Protein AF-A0A9D8QDU9-F1 (afdb_monomer_lite)

Foldseek 3Di:
DPLLVLLVVLLVLLVVLQVVLVCLQCVVVVVVDPDPPDRNNVSSVVSNVSSVVSNVVSVVSDDDPD

Radius of gyration: 15.15 Å; chains: 1; bounding box: 36×27×36 Å

Sequence (66 aa):
MTGTQISVGLVVLAVVLAVLAILYGVGAVSFLSSTSSGPHAKHAILLGVLAVLAVIGANFARRRTA

Structure (mmCIF, N/CA/C/O backbone):
data_AF-A0A9D8QDU9-F1
#
_entry.id   AF-A0A9D8QDU9-F1
#
loop_
_atom_site.group_PDB
_atom_site.id
_atom_site.type_symbol
_atom_site.label_atom_id
_atom_site.label_alt_id
_atom_site.label_comp_id
_atom_site.label_asym_id
_atom_site.label_entity_id
_atom_site.label_seq_id
_atom_site.pdbx_PDB_ins_code
_atom_site.Cartn_x
_atom_site.Cartn_y
_atom_site.Cartn_z
_atom_site.occupancy
_atom_site.B_iso_or_equiv
_atom_site.auth_seq_id
_atom_site.auth_comp_id
_atom_site.auth_asym_id
_atom_site.auth_atom_id
_atom_site.pdbx_PDB_model_num
ATOM 1 N N . MET A 1 1 ? -13.611 5.640 22.622 1.00 52.91 1 MET A N 1
ATOM 2 C CA . MET A 1 1 ? -13.790 6.216 21.267 1.00 52.91 1 MET A CA 1
ATOM 3 C C . MET A 1 1 ? -12.479 6.292 20.469 1.00 52.91 1 MET A C 1
ATOM 5 O O . MET A 1 1 ? -12.535 6.324 19.250 1.00 52.91 1 MET A O 1
ATOM 9 N N . THR A 1 2 ? -11.309 6.227 21.116 1.00 65.00 2 THR A N 1
ATOM 10 C CA . THR A 1 2 ? -9.979 6.407 20.496 1.00 65.00 2 THR A CA 1
ATOM 11 C C . THR A 1 2 ? -9.565 5.327 19.484 1.00 65.00 2 THR A C 1
ATOM 13 O O . THR A 1 2 ? -9.019 5.660 18.439 1.00 65.00 2 THR A O 1
ATOM 16 N N . GLY A 1 3 ? -9.857 4.043 19.736 1.00 67.62 3 GLY A N 1
ATOM 17 C CA . GLY A 1 3 ? -9.430 2.944 18.848 1.00 67.62 3 GLY A CA 1
ATOM 18 C C . GLY A 1 3 ? -9.998 3.030 17.425 1.00 67.62 3 GLY A C 1
ATOM 19 O O . GLY A 1 3 ? -9.281 2.831 16.449 1.00 67.62 3 GLY A O 1
ATOM 20 N N . THR A 1 4 ? -11.268 3.426 17.288 1.00 77.62 4 THR A N 1
ATOM 21 C CA . THR A 1 4 ? -11.905 3.612 15.975 1.00 77.62 4 THR A CA 1
ATOM 22 C C . THR A 1 4 ? -11.240 4.741 15.186 1.00 77.62 4 THR A C 1
ATOM 24 O O . THR A 1 4 ? -10.968 4.574 14.003 1.00 77.62 4 THR A O 1
ATOM 27 N N . GLN A 1 5 ? -10.911 5.860 15.840 1.00 81.44 5 GLN A N 1
ATOM 28 C CA . GLN A 1 5 ? -10.237 6.992 15.194 1.00 81.44 5 GLN A CA 1
ATOM 29 C C . GLN A 1 5 ? -8.815 6.633 14.739 1.00 81.44 5 GLN A C 1
ATOM 31 O O . GLN A 1 5 ? -8.423 6.990 13.631 1.00 81.44 5 GLN A O 1
ATOM 36 N N . ILE A 1 6 ? -8.068 5.872 15.547 1.00 83.94 6 ILE A N 1
ATOM 37 C CA . ILE A 1 6 ? -6.725 5.397 15.177 1.00 83.94 6 ILE A CA 1
ATOM 38 C C . ILE A 1 6 ? -6.788 4.406 14.010 1.00 83.94 6 ILE A C 1
ATOM 40 O O . ILE A 1 6 ? -5.992 4.511 13.081 1.00 83.94 6 ILE A O 1
ATOM 44 N N . SER A 1 7 ? -7.756 3.484 14.008 1.00 82.88 7 SER A N 1
ATOM 45 C CA . SER A 1 7 ? -7.954 2.546 12.895 1.00 82.88 7 SER A CA 1
ATOM 46 C C . SER A 1 7 ? -8.251 3.286 11.586 1.00 82.88 7 SER A C 1
ATOM 48 O O . SER A 1 7 ? -7.608 3.014 10.575 1.00 82.88 7 SER A O 1
ATOM 50 N N . VAL A 1 8 ? -9.147 4.280 11.611 1.00 87.00 8 VAL A N 1
ATOM 51 C CA . VAL A 1 8 ? -9.443 5.119 10.436 1.00 87.00 8 VAL A CA 1
ATOM 52 C C . VAL A 1 8 ? -8.197 5.884 9.976 1.00 87.00 8 VAL A C 1
ATOM 54 O O . VAL A 1 8 ? -7.888 5.870 8.787 1.00 87.00 8 VAL A O 1
ATOM 57 N N . GLY A 1 9 ? -7.443 6.488 10.900 1.00 86.75 9 GLY A N 1
ATOM 58 C CA . GLY A 1 9 ? -6.202 7.196 10.570 1.00 86.75 9 GLY A CA 1
ATOM 59 C C . GLY A 1 9 ? -5.154 6.296 9.907 1.00 86.75 9 GLY 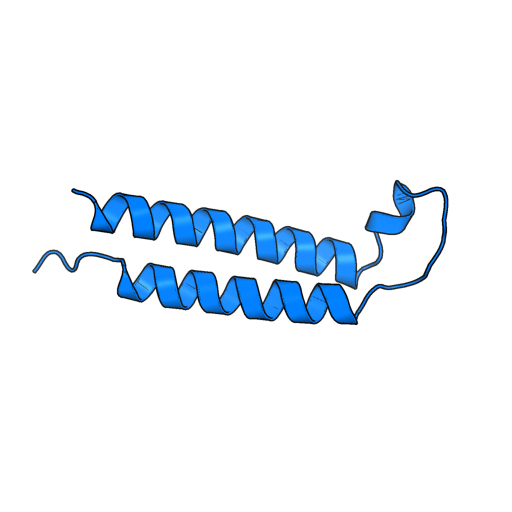A C 1
ATOM 60 O O . GLY A 1 9 ? -4.550 6.685 8.909 1.00 86.75 9 GLY A O 1
ATOM 61 N N . LEU A 1 10 ? -4.985 5.069 10.404 1.00 88.00 10 LEU A N 1
ATOM 62 C CA . LEU A 1 10 ? -4.059 4.085 9.835 1.00 88.00 10 LEU A CA 1
ATOM 63 C C . LEU A 1 10 ? -4.489 3.609 8.441 1.00 88.00 10 LEU A C 1
ATOM 65 O O . LEU A 1 10 ? -3.634 3.427 7.577 1.00 88.00 10 LEU A O 1
ATOM 69 N N . VAL A 1 11 ? -5.795 3.467 8.187 1.00 87.31 11 VAL A N 1
ATOM 70 C CA . VAL A 1 11 ? -6.306 3.156 6.840 1.00 87.31 11 VAL A CA 1
ATOM 71 C C . VAL A 1 11 ? -6.003 4.295 5.870 1.00 87.31 11 VAL A C 1
ATOM 73 O O . VAL A 1 11 ? -5.481 4.045 4.786 1.00 87.31 11 VAL A O 1
ATOM 76 N N . VAL A 1 12 ? -6.288 5.542 6.253 1.00 92.19 12 VAL A N 1
ATOM 77 C CA . VAL A 1 12 ? -5.998 6.710 5.405 1.00 92.19 12 VAL A CA 1
ATOM 78 C C . VAL A 1 12 ? -4.500 6.793 5.103 1.00 92.19 12 VAL A C 1
ATOM 80 O O . VAL A 1 12 ? -4.115 6.952 3.945 1.00 92.19 12 VAL A O 1
ATOM 83 N N . LEU A 1 13 ? -3.651 6.607 6.116 1.00 90.38 13 LEU A N 1
ATOM 84 C CA . LEU A 1 13 ? -2.199 6.601 5.947 1.00 90.38 13 LEU A CA 1
ATOM 85 C C . LEU A 1 13 ? -1.732 5.486 4.998 1.00 90.38 13 LEU A C 1
ATOM 87 O O . LEU A 1 13 ? -0.887 5.735 4.139 1.00 90.38 13 LEU A O 1
AT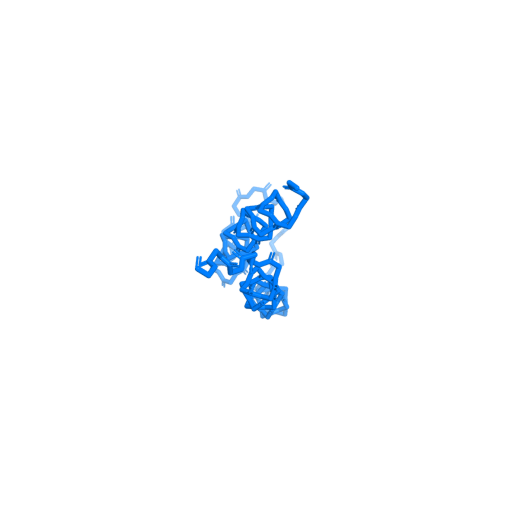OM 91 N N . ALA A 1 14 ? -2.307 4.285 5.105 1.00 87.50 14 ALA A N 1
ATOM 92 C CA . ALA A 1 14 ? -1.998 3.176 4.205 1.00 87.50 14 ALA A CA 1
ATOM 93 C C . ALA A 1 14 ? -2.318 3.508 2.741 1.00 87.50 14 ALA A C 1
ATOM 95 O O . ALA A 1 14 ? -1.508 3.225 1.859 1.00 87.50 14 ALA A O 1
ATOM 96 N N . VAL A 1 15 ? -3.468 4.140 2.480 1.00 91.00 15 VAL A N 1
ATOM 97 C CA . VAL A 1 15 ? -3.865 4.550 1.123 1.00 91.00 15 VAL A CA 1
ATOM 98 C C . VAL A 1 15 ? -2.878 5.570 0.560 1.00 91.00 15 VAL A C 1
ATOM 100 O O . VAL A 1 15 ? -2.409 5.407 -0.565 1.00 91.00 15 VAL A O 1
ATOM 103 N N . VAL A 1 16 ? -2.509 6.587 1.342 1.00 92.75 16 VAL A N 1
ATOM 104 C CA . VAL A 1 16 ? -1.535 7.606 0.914 1.00 92.75 16 VAL A CA 1
ATOM 105 C C . VAL A 1 16 ? -0.179 6.971 0.595 1.00 92.75 16 VAL A C 1
ATOM 107 O O . VAL A 1 16 ? 0.392 7.238 -0.464 1.00 92.75 16 VAL A O 1
ATOM 110 N N . LEU A 1 17 ? 0.319 6.090 1.466 1.00 90.19 17 LEU A N 1
ATOM 111 C CA . LEU A 1 17 ? 1.579 5.375 1.248 1.00 90.19 17 LEU A CA 1
ATOM 112 C C . LEU A 1 17 ? 1.532 4.490 -0.004 1.00 90.19 17 LEU A C 1
ATOM 114 O O . LEU A 1 17 ? 2.504 4.462 -0.756 1.00 90.19 17 LEU A O 1
ATOM 118 N N . ALA A 1 18 ? 0.408 3.818 -0.267 1.00 86.31 18 ALA A N 1
ATOM 119 C CA . ALA A 1 18 ? 0.229 3.005 -1.467 1.00 86.31 18 ALA A CA 1
ATOM 120 C C . ALA A 1 18 ? 0.256 3.853 -2.751 1.00 86.31 18 ALA A C 1
ATOM 122 O O . ALA A 1 18 ? 0.942 3.494 -3.708 1.00 86.31 18 ALA A O 1
ATOM 123 N N . VAL A 1 19 ? -0.425 5.005 -2.761 1.00 88.62 19 VAL A N 1
ATOM 124 C CA . VAL A 1 19 ? -0.390 5.948 -3.893 1.00 88.62 19 VAL A CA 1
ATOM 125 C C . VAL A 1 19 ? 1.037 6.444 -4.141 1.00 88.62 19 VAL A C 1
ATOM 127 O O . VAL A 1 19 ? 1.507 6.424 -5.280 1.00 88.62 19 VAL A O 1
ATOM 130 N N . LEU A 1 20 ? 1.758 6.830 -3.083 1.00 85.44 20 LEU A N 1
ATOM 131 C CA . LEU A 1 20 ? 3.153 7.260 -3.193 1.00 85.44 20 LEU A CA 1
ATOM 132 C C . LEU A 1 20 ? 4.064 6.134 -3.691 1.00 85.44 20 LEU A C 1
ATOM 134 O O . LEU A 1 20 ? 4.925 6.390 -4.530 1.00 85.44 20 LEU A O 1
ATOM 138 N N . ALA A 1 21 ? 3.868 4.898 -3.224 1.00 81.44 21 ALA A N 1
ATOM 139 C CA . ALA A 1 21 ? 4.641 3.741 -3.668 1.00 81.44 21 ALA A CA 1
ATOM 140 C C . ALA A 1 21 ? 4.491 3.507 -5.177 1.00 81.44 21 ALA A C 1
ATOM 142 O O . ALA A 1 21 ? 5.490 3.299 -5.867 1.00 81.44 21 ALA A O 1
ATOM 143 N N . ILE A 1 22 ? 3.264 3.608 -5.701 1.00 83.62 22 ILE A N 1
ATOM 144 C CA . ILE A 1 22 ? 2.991 3.501 -7.140 1.00 83.62 22 ILE A CA 1
ATOM 145 C C . ILE A 1 22 ? 3.680 4.645 -7.895 1.00 83.62 22 ILE A C 1
ATOM 147 O O . ILE A 1 22 ? 4.397 4.395 -8.863 1.00 83.62 22 ILE A O 1
ATOM 151 N N . LEU A 1 23 ? 3.529 5.890 -7.432 1.00 84.31 23 LEU A N 1
A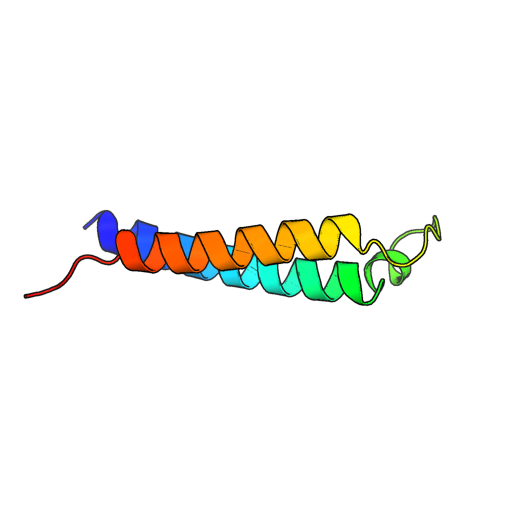TOM 152 C CA . LEU A 1 23 ? 4.110 7.063 -8.093 1.00 84.31 23 LEU A CA 1
ATOM 153 C C . LEU A 1 23 ? 5.650 7.005 -8.142 1.00 84.31 23 LEU A C 1
ATOM 155 O O . LEU A 1 23 ? 6.256 7.336 -9.165 1.00 84.31 23 LEU A O 1
ATOM 159 N N . TYR A 1 24 ? 6.277 6.537 -7.059 1.00 78.00 24 TYR A N 1
ATOM 160 C CA . TYR A 1 24 ? 7.723 6.312 -6.967 1.00 78.00 24 TYR A CA 1
ATOM 161 C C . TYR A 1 24 ? 8.198 5.107 -7.788 1.00 78.00 24 TYR A C 1
ATOM 163 O O . TYR A 1 24 ? 9.309 5.136 -8.321 1.00 78.00 24 TYR A O 1
ATOM 171 N N . GLY A 1 25 ? 7.378 4.058 -7.897 1.00 75.50 25 GLY A N 1
ATOM 172 C CA . GLY A 1 25 ? 7.692 2.848 -8.658 1.00 75.50 25 GLY A CA 1
ATOM 173 C C . GLY A 1 25 ? 7.636 3.069 -10.167 1.00 75.50 25 GLY A C 1
ATOM 174 O O . GLY A 1 25 ? 8.525 2.623 -10.887 1.00 75.50 25 GLY A O 1
ATOM 175 N N . VAL A 1 26 ? 6.637 3.820 -10.635 1.00 78.88 26 VAL A N 1
ATOM 176 C CA . VAL A 1 26 ? 6.475 4.182 -12.054 1.00 78.88 26 VAL A CA 1
ATOM 177 C C . VAL A 1 26 ? 7.405 5.341 -12.452 1.00 78.88 26 VAL A C 1
ATOM 179 O O . VAL A 1 26 ? 7.582 5.623 -13.632 1.00 78.88 26 VAL A O 1
ATOM 182 N N . GLY A 1 27 ? 8.040 6.016 -11.487 1.00 68.12 27 GLY A N 1
ATOM 183 C CA . GLY A 1 27 ? 8.931 7.149 -11.758 1.00 68.12 27 GLY A CA 1
ATOM 184 C C . GLY A 1 27 ? 8.193 8.420 -12.192 1.00 68.12 27 GLY A C 1
ATOM 185 O O . GLY A 1 27 ? 8.821 9.370 -12.645 1.00 68.12 27 GLY A O 1
ATOM 186 N N . ALA A 1 28 ? 6.870 8.480 -12.01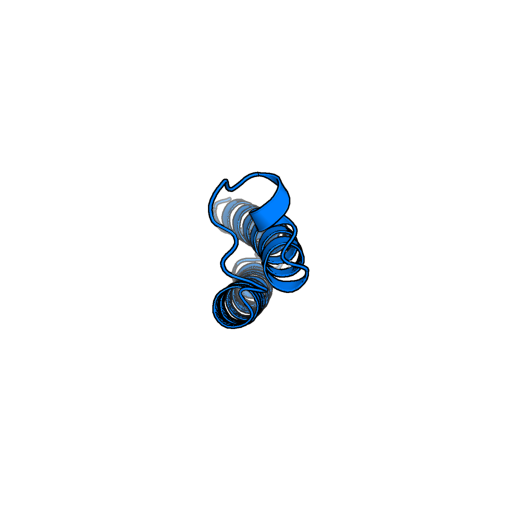5 1.00 67.31 28 ALA A N 1
ATOM 187 C CA . ALA A 1 28 ? 6.054 9.649 -12.345 1.00 67.31 28 ALA A CA 1
ATOM 188 C C . ALA A 1 28 ? 6.392 10.880 -11.478 1.00 67.31 28 ALA A C 1
ATOM 190 O O . ALA A 1 28 ? 6.102 12.007 -11.869 1.00 67.31 28 ALA A O 1
ATOM 191 N N . VAL A 1 29 ? 7.087 10.691 -10.349 1.00 62.59 29 VAL A N 1
ATOM 192 C CA . VAL A 1 29 ? 7.700 11.787 -9.573 1.00 62.59 29 VAL A CA 1
ATOM 193 C C . VAL A 1 29 ? 8.696 12.595 -10.421 1.00 62.59 29 VAL A C 1
ATOM 195 O O . VAL A 1 29 ? 8.786 13.812 -10.261 1.00 62.59 29 VAL A O 1
ATOM 198 N N . SER A 1 30 ? 9.393 11.965 -11.374 1.00 57.03 30 SER A N 1
ATOM 199 C CA . SER A 1 30 ? 10.301 12.671 -12.288 1.00 57.03 30 SER A CA 1
ATOM 200 C C . SER A 1 30 ? 9.582 13.603 -13.262 1.00 57.03 30 SER A C 1
ATOM 202 O O . SER A 1 30 ? 10.225 14.496 -13.795 1.00 57.03 30 SER A O 1
ATOM 204 N N . PHE A 1 31 ? 8.266 13.465 -13.467 1.00 59.00 31 PHE A N 1
ATOM 205 C CA . PHE A 1 31 ? 7.504 14.384 -14.323 1.00 59.00 31 PHE A CA 1
ATOM 206 C C . PHE A 1 31 ? 7.389 15.796 -13.715 1.00 59.00 31 PHE A C 1
ATOM 208 O O . PHE A 1 31 ? 7.140 16.756 -14.435 1.00 59.00 31 PHE A O 1
ATOM 215 N N . LEU A 1 32 ? 7.588 15.928 -12.397 1.00 60.22 32 LEU A N 1
ATOM 216 C CA . LEU A 1 32 ? 7.527 17.197 -11.660 1.00 60.22 32 LEU A CA 1
ATOM 217 C C . LEU A 1 32 ? 8.909 17.677 -11.170 1.00 60.22 32 LEU A C 1
ATOM 219 O O . LEU A 1 32 ? 9.035 18.790 -10.666 1.00 60.22 32 LEU A O 1
ATOM 223 N N . SER A 1 33 ? 9.950 16.851 -11.307 1.00 61.44 33 SER A N 1
ATOM 224 C CA . SER A 1 33 ? 11.307 17.121 -10.819 1.00 61.44 33 SER A CA 1
ATOM 225 C C . SER A 1 33 ? 12.253 17.398 -11.987 1.00 61.44 33 SER A C 1
ATOM 227 O O . SER A 1 33 ? 12.493 16.518 -12.807 1.00 61.44 33 SER A O 1
ATOM 229 N N . SER A 1 34 ? 12.874 18.583 -12.014 1.00 61.31 34 SER A N 1
ATOM 230 C CA . SER A 1 34 ? 13.894 18.970 -13.009 1.00 61.31 34 SER A CA 1
ATOM 231 C C . SER A 1 34 ? 15.167 18.106 -12.985 1.00 61.31 34 SER A C 1
ATOM 233 O O . SER A 1 34 ? 16.037 18.269 -13.837 1.00 61.31 34 SER A O 1
ATOM 235 N N . THR A 1 35 ? 15.286 17.183 -12.027 1.00 60.16 35 THR A N 1
ATOM 236 C CA . THR A 1 35 ? 16.366 16.197 -11.939 1.00 60.16 35 THR A CA 1
ATOM 237 C C . THR A 1 35 ? 15.823 14.817 -12.301 1.00 60.16 35 THR A C 1
ATOM 239 O O . THR A 1 35 ? 15.052 14.222 -11.542 1.00 60.16 35 THR A O 1
ATOM 242 N N . SER A 1 36 ? 16.248 14.281 -13.450 1.00 57.28 36 SER A N 1
ATOM 243 C CA . SER A 1 36 ? 15.930 12.918 -13.885 1.00 57.28 36 SER A CA 1
ATOM 244 C C . SER A 1 36 ? 16.876 11.907 -13.227 1.00 57.28 36 SER A C 1
ATOM 246 O O . SER A 1 36 ? 17.811 11.394 -13.841 1.00 57.28 36 SER A O 1
ATOM 248 N N . SER A 1 37 ? 16.654 11.615 -11.950 1.00 58.34 37 SER A N 1
ATOM 249 C CA . SER A 1 37 ? 17.148 10.365 -11.373 1.00 58.34 37 SER A CA 1
ATOM 250 C C . SER A 1 37 ? 16.053 9.326 -11.622 1.00 58.34 37 SER A C 1
ATOM 252 O O . SER A 1 37 ? 14.918 9.560 -11.229 1.00 58.34 37 SER A O 1
ATOM 254 N N . GLY A 1 38 ? 16.345 8.269 -12.388 1.00 60.22 38 GLY A N 1
ATOM 255 C CA . GLY A 1 38 ? 15.352 7.298 -12.876 1.00 60.22 38 GLY A CA 1
ATOM 256 C C . GLY A 1 38 ? 14.550 6.566 -11.780 1.00 60.22 38 GLY A C 1
ATOM 257 O O . GLY A 1 38 ? 14.667 6.890 -10.598 1.00 60.22 38 GLY A O 1
ATOM 258 N N . PRO A 1 39 ? 13.745 5.545 -12.143 1.00 64.81 39 PRO A N 1
ATOM 259 C CA . PRO A 1 39 ? 12.797 4.885 -11.240 1.00 64.81 39 PRO A CA 1
ATOM 260 C C . PRO A 1 39 ? 13.372 4.588 -9.847 1.00 64.81 39 PRO A C 1
ATOM 262 O O . PRO A 1 39 ? 14.350 3.854 -9.678 1.00 64.81 39 PRO A O 1
ATOM 265 N N . HIS A 1 40 ? 12.753 5.161 -8.815 1.00 72.75 40 HIS A N 1
ATOM 266 C CA . HIS A 1 40 ? 13.234 5.105 -7.438 1.00 72.75 40 HIS A CA 1
ATOM 267 C C . HIS A 1 40 ? 12.700 3.861 -6.710 1.00 72.75 40 HIS A C 1
ATOM 269 O O . HIS A 1 40 ? 12.027 3.955 -5.680 1.00 72.75 40 HIS A O 1
ATOM 275 N N . ALA A 1 41 ? 13.053 2.679 -7.225 1.00 73.19 41 ALA A N 1
ATOM 276 C CA . ALA A 1 41 ? 12.553 1.383 -6.753 1.00 73.19 41 ALA A CA 1
ATOM 277 C C . ALA A 1 41 ? 12.693 1.179 -5.230 1.00 73.19 41 ALA A C 1
ATOM 279 O O . ALA A 1 41 ? 11.800 0.640 -4.588 1.00 73.19 41 ALA A O 1
ATOM 280 N N . LYS A 1 42 ? 13.781 1.678 -4.627 1.00 79.06 42 LYS A N 1
ATOM 281 C CA . LYS A 1 42 ? 14.043 1.575 -3.179 1.00 79.06 42 LYS A CA 1
ATOM 282 C C . LYS A 1 42 ? 12.941 2.244 -2.345 1.00 79.06 42 LYS A C 1
ATOM 284 O O . LYS A 1 42 ? 12.451 1.666 -1.380 1.00 79.06 42 LYS A O 1
ATOM 289 N N . HIS A 1 43 ? 12.547 3.456 -2.738 1.00 79.44 43 HIS A N 1
ATOM 290 C CA . HIS A 1 43 ? 11.515 4.230 -2.050 1.00 79.44 43 HIS A CA 1
ATOM 291 C C . HIS A 1 43 ? 10.138 3.608 -2.274 1.00 79.44 43 HIS A C 1
ATOM 293 O O . HIS A 1 43 ? 9.368 3.500 -1.328 1.00 79.44 43 HIS A O 1
ATOM 299 N N . ALA A 1 44 ? 9.857 3.128 -3.489 1.00 81.19 44 ALA A N 1
ATOM 300 C CA . ALA A 1 44 ? 8.611 2.429 -3.794 1.00 81.19 44 ALA A CA 1
ATOM 301 C C . ALA A 1 44 ? 8.423 1.179 -2.920 1.00 81.19 44 ALA A C 1
ATOM 303 O O . ALA A 1 44 ? 7.360 0.991 -2.331 1.00 81.19 44 ALA A O 1
ATOM 304 N N . ILE A 1 45 ? 9.473 0.363 -2.780 1.00 83.88 45 ILE A N 1
ATOM 305 C CA . ILE A 1 45 ? 9.455 -0.835 -1.933 1.00 83.88 45 ILE A CA 1
ATOM 306 C C . ILE A 1 45 ? 9.232 -0.449 -0.468 1.00 83.88 45 ILE A C 1
ATOM 308 O O . ILE A 1 45 ? 8.332 -0.992 0.167 1.00 83.88 45 ILE A O 1
ATOM 312 N N . LEU A 1 46 ? 9.998 0.512 0.063 1.00 88.88 46 LEU A N 1
ATOM 313 C CA . LEU A 1 46 ? 9.844 0.963 1.452 1.00 88.88 46 LEU A CA 1
ATOM 314 C C . LEU A 1 46 ? 8.438 1.509 1.735 1.00 88.88 46 LEU A C 1
ATOM 316 O O . LEU A 1 46 ? 7.828 1.129 2.734 1.00 88.88 46 LEU A O 1
ATOM 320 N N . LEU A 1 47 ? 7.905 2.354 0.849 1.00 87.44 47 LEU A N 1
ATOM 321 C CA . LEU A 1 47 ? 6.553 2.907 0.967 1.00 87.44 47 LEU A CA 1
ATOM 322 C C . LEU A 1 47 ? 5.489 1.806 0.898 1.00 87.44 47 LEU A C 1
ATOM 324 O O . LEU A 1 47 ? 4.539 1.829 1.679 1.00 87.44 47 LEU A O 1
ATOM 328 N N . GLY A 1 48 ? 5.674 0.813 0.026 1.00 84.25 48 GLY A N 1
ATOM 329 C CA . GLY A 1 48 ? 4.798 -0.354 -0.062 1.00 84.25 48 GLY A CA 1
ATOM 330 C C . GLY A 1 48 ? 4.792 -1.183 1.225 1.00 84.25 48 GLY A C 1
ATOM 331 O O . GLY A 1 48 ? 3.724 -1.507 1.741 1.00 84.25 48 GLY A O 1
ATOM 332 N N . VAL A 1 49 ? 5.967 -1.472 1.797 1.00 90.69 49 VAL A N 1
ATOM 333 C CA . VAL A 1 49 ? 6.086 -2.187 3.083 1.00 90.69 49 VAL A CA 1
ATOM 334 C C . VAL A 1 49 ? 5.383 -1.412 4.198 1.00 90.69 49 VAL A C 1
ATOM 336 O O . VAL A 1 49 ? 4.613 -1.987 4.970 1.00 90.69 49 VAL A O 1
ATOM 339 N N . LEU A 1 50 ? 5.599 -0.097 4.263 1.00 87.50 50 LEU A N 1
ATOM 340 C CA . LEU A 1 50 ? 4.988 0.754 5.280 1.00 87.50 50 LEU A CA 1
ATOM 341 C C . LEU A 1 50 ? 3.460 0.833 5.120 1.00 87.50 50 LEU A C 1
ATOM 343 O O . LEU A 1 50 ? 2.744 0.820 6.120 1.00 87.50 50 LEU A O 1
ATOM 347 N N . ALA A 1 51 ? 2.954 0.836 3.881 1.00 86.94 51 ALA A N 1
ATOM 348 C CA . ALA A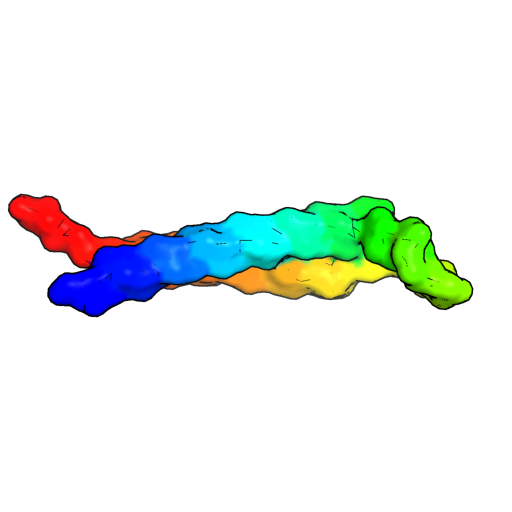 1 51 ? 1.522 0.762 3.598 1.00 86.94 51 ALA A CA 1
ATOM 349 C C . ALA A 1 51 ? 0.909 -0.539 4.138 1.00 86.94 51 ALA A C 1
ATOM 351 O O . ALA A 1 51 ? -0.119 -0.503 4.815 1.00 86.94 51 ALA A O 1
ATOM 352 N N . VAL A 1 52 ? 1.562 -1.683 3.907 1.00 89.38 52 VAL A N 1
ATOM 353 C CA . VAL A 1 52 ? 1.109 -2.983 4.431 1.00 89.38 52 VAL A CA 1
ATOM 354 C C . VAL A 1 52 ? 1.090 -2.979 5.962 1.00 89.38 52 VAL A C 1
ATOM 356 O O . VAL A 1 52 ? 0.095 -3.383 6.567 1.00 89.38 52 VAL A O 1
ATOM 359 N N . LEU A 1 53 ? 2.144 -2.466 6.602 1.00 88.75 53 LEU A N 1
ATOM 360 C CA . LEU A 1 53 ? 2.206 -2.351 8.062 1.00 88.75 53 LEU A CA 1
ATOM 361 C C . LEU A 1 53 ? 1.110 -1.436 8.622 1.00 88.75 53 LEU A C 1
ATOM 363 O O . LEU A 1 53 ? 0.539 -1.749 9.666 1.00 88.75 53 LEU A O 1
ATOM 367 N N . ALA A 1 54 ? 0.764 -0.354 7.923 1.00 84.81 54 ALA A N 1
ATOM 368 C CA . ALA A 1 54 ? -0.336 0.522 8.313 1.00 84.81 54 ALA A CA 1
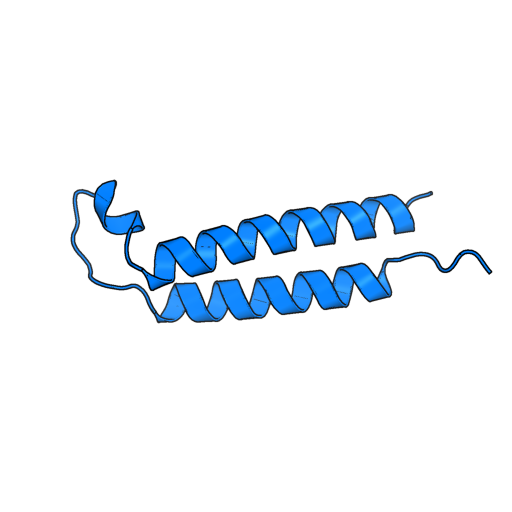ATOM 369 C C . ALA A 1 54 ? -1.699 -0.193 8.240 1.00 84.81 54 ALA A C 1
ATOM 371 O O . ALA A 1 54 ? -2.500 -0.054 9.164 1.00 84.81 54 ALA A O 1
ATOM 372 N N . VAL A 1 55 ? -1.945 -1.031 7.222 1.00 84.69 55 VAL A N 1
ATOM 373 C CA . VAL A 1 55 ? -3.168 -1.862 7.146 1.00 84.69 55 VAL A CA 1
ATOM 374 C C . VAL A 1 55 ? -3.224 -2.878 8.289 1.00 84.69 55 VAL A C 1
ATOM 376 O O . VAL A 1 55 ? -4.263 -3.037 8.934 1.00 84.69 55 VAL A O 1
ATOM 379 N N . ILE A 1 56 ? -2.106 -3.548 8.572 1.00 87.69 56 ILE A N 1
ATOM 380 C CA . ILE A 1 56 ? -2.009 -4.504 9.682 1.00 87.69 56 ILE A CA 1
ATOM 381 C C . ILE A 1 56 ? -2.274 -3.788 11.014 1.00 87.69 56 ILE A C 1
ATOM 383 O O . ILE A 1 56 ? -3.111 -4.233 11.803 1.00 87.69 56 ILE A O 1
ATOM 387 N N . GLY A 1 57 ? -1.633 -2.639 11.238 1.00 81.25 57 GLY A N 1
ATOM 388 C CA . GLY A 1 57 ? -1.857 -1.799 12.412 1.00 81.25 57 GLY A CA 1
ATOM 389 C C . GLY A 1 57 ? -3.309 -1.333 12.533 1.00 81.25 57 GLY A C 1
ATOM 390 O O . GLY A 1 57 ? -3.869 -1.358 13.628 1.00 81.25 57 GLY A O 1
ATOM 391 N N . ALA A 1 58 ? -3.956 -0.968 11.421 1.00 82.75 58 ALA A N 1
ATOM 392 C CA . ALA A 1 58 ? -5.360 -0.565 11.412 1.00 82.75 58 ALA A CA 1
ATOM 393 C C . ALA A 1 58 ? -6.287 -1.690 11.884 1.00 82.75 58 ALA A C 1
ATOM 395 O O . ALA A 1 58 ? -7.260 -1.419 12.595 1.00 82.75 58 ALA A O 1
ATOM 396 N N . ASN A 1 59 ? -5.980 -2.937 11.514 1.00 83.75 59 ASN A N 1
ATOM 397 C CA . ASN A 1 59 ? -6.704 -4.118 11.979 1.00 83.75 59 ASN A CA 1
ATOM 398 C C . ASN A 1 59 ? -6.516 -4.358 13.481 1.00 83.75 59 ASN A C 1
ATOM 400 O O . ASN A 1 59 ? -7.495 -4.665 14.156 1.00 83.75 59 ASN A O 1
ATOM 404 N N . PHE A 1 60 ? -5.311 -4.161 14.024 1.00 84.94 60 PHE A N 1
ATOM 405 C CA . PHE A 1 60 ? -5.085 -4.248 15.474 1.00 84.94 60 PHE A CA 1
ATOM 406 C C . PHE A 1 60 ? -5.765 -3.114 16.252 1.00 84.94 60 PHE A C 1
ATOM 408 O O . PHE A 1 60 ? -6.311 -3.341 17.329 1.00 84.94 60 PHE A O 1
ATOM 415 N N . ALA A 1 61 ? -5.769 -1.897 15.705 1.00 80.94 61 ALA A N 1
ATOM 416 C CA . ALA A 1 61 ? -6.411 -0.741 16.327 1.00 80.94 61 ALA A CA 1
ATOM 417 C C . ALA A 1 61 ? -7.947 -0.791 16.248 1.00 80.94 61 ALA A C 1
ATOM 419 O O . ALA A 1 61 ? -8.636 -0.075 16.983 1.00 80.94 61 ALA A O 1
ATOM 420 N N . ARG A 1 62 ? -8.504 -1.624 15.358 1.00 74.62 62 ARG A N 1
ATOM 421 C CA . ARG A 1 62 ? -9.948 -1.774 15.191 1.00 74.62 62 ARG A CA 1
ATOM 422 C C . ARG A 1 62 ? -10.541 -2.368 16.467 1.00 74.62 62 ARG A C 1
ATOM 424 O O . ARG A 1 62 ? -10.356 -3.539 16.785 1.00 74.62 62 ARG A O 1
ATOM 431 N N . ARG A 1 63 ? -11.307 -1.556 17.198 1.00 65.62 63 ARG A N 1
ATOM 432 C CA . ARG A 1 63 ? -12.072 -2.020 18.359 1.00 65.62 63 ARG A CA 1
ATOM 433 C C . ARG A 1 63 ? -13.114 -3.036 17.873 1.00 65.62 63 ARG A C 1
ATOM 435 O O . ARG A 1 63 ? -14.024 -2.651 17.144 1.00 65.62 63 ARG A O 1
ATOM 442 N N . ARG A 1 64 ? -12.994 -4.314 18.257 1.00 62.12 64 ARG A N 1
ATOM 443 C CA . ARG A 1 64 ? -14.070 -5.305 18.072 1.00 62.12 64 ARG A CA 1
ATOM 444 C C . ARG A 1 64 ? -15.269 -4.846 18.897 1.00 62.12 64 ARG A C 1
ATOM 446 O O . ARG A 1 64 ? -15.201 -4.812 20.123 1.00 62.12 64 ARG A O 1
ATOM 453 N N . THR A 1 65 ? -16.340 -4.441 18.230 1.00 57.25 65 THR A N 1
ATOM 454 C CA . THR A 1 65 ? -17.668 -4.445 18.839 1.00 57.25 65 THR A CA 1
ATOM 455 C C . THR A 1 65 ? -18.066 -5.913 18.931 1.00 57.25 65 THR A C 1
ATOM 457 O O . THR A 1 65 ? -18.278 -6.539 17.894 1.00 57.25 65 THR A O 1
ATOM 460 N N . ALA A 1 66 ? -17.983 -6.468 20.143 1.00 49.03 66 ALA A N 1
ATOM 461 C CA . ALA A 1 66 ? -18.550 -7.773 20.465 1.00 49.03 66 ALA A CA 1
ATOM 462 C C . ALA A 1 66 ? -20.064 -7.755 20.238 1.00 49.03 66 ALA A C 1
ATOM 464 O O . ALA A 1 66 ? -20.657 -6.670 20.454 1.00 49.03 66 ALA A O 1
#

Secondary structure (DSSP, 8-state):
-HHHHHHHHHHHHHHHHHHHHHHHHHTGGGGT-SS-----HHHHHHHHHHHHHHHHHHHHHS----

pLDDT: mean 77.23, std 11.84, range [49.03, 92.75]